Protein AF-A0A940N8J8-F1 (afdb_monomer_lite)

pLDDT: mean 85.35, std 12.39, range [35.59, 96.62]

Secondary structure (DSSP, 8-state):
--TTHHHHHHTSHHHHHHHHHHHHHHHHHHHHTT-----------HHHHHHHHHHHHHHHHHHHHHHHHHGGGSSHHHHHHHHHHHHHHHHHHHHHHHS-GGGHHHHHHHHHHHTTTGGG-HHHHHHHHHHHHHHHTS--TT--TTTS-HHHHHHHHHHHHHHHHTTSTT--

Sequence (172 aa):
MPANKLGRYITSRTFFERANAAVAEAVRALEAKGIKPAYIVRNSTREKVRAVSAEARAGRMLADRAKRLTALWNTPDNARQADDATEAVARALLLAKTVMPSEETKFLNEIREQLAQVRAQPALIEWAQLLIETDRTGSDMFRDRSIIDDSLFHRRLDAIRDGLAQGNMARR

Radius of gyration: 26.42 Å; chains: 1; bounding box: 51×42×69 Å

Foldseek 3Di:
DDPCPVVCCCPDPVVVVVVVVVVVVVCVVCVVVVHHDDDPPPPCDPVNVVVVVVVVVVVVVVVVLVVLLVVCVPDPVSVVLLVLLVVLLVVLLLCLQDPFPVCVVVSLVSLLVSCVSLLPDPNSLSSSVVVLVCSLVHDSVRHDCVGQPPVSSVVSSVSSNVSSVVSPPVPD

Structure (mmCIF, N/CA/C/O backbone):
data_AF-A0A940N8J8-F1
#
_entry.id   AF-A0A940N8J8-F1
#
loop_
_atom_site.group_PDB
_atom_site.id
_atom_site.type_symbol
_atom_site.label_atom_id
_atom_site.label_alt_id
_atom_site.label_comp_id
_atom_site.label_asym_id
_atom_site.label_entity_id
_atom_site.label_seq_id
_atom_site.pdbx_PDB_ins_code
_atom_site.Cartn_x
_atom_site.Cartn_y
_atom_site.Cartn_z
_atom_site.occupancy
_atom_site.B_iso_or_equiv
_atom_site.auth_seq_id
_atom_site.auth_comp_id
_atom_site.auth_asym_id
_atom_site.auth_atom_id
_atom_site.pdbx_PDB_model_num
ATOM 1 N N . MET A 1 1 ? 27.431 11.756 -16.970 1.00 52.22 1 MET A N 1
ATOM 2 C CA . MET A 1 1 ? 26.959 11.147 -18.242 1.00 52.22 1 MET A CA 1
ATOM 3 C C . MET A 1 1 ? 25.555 10.577 -18.038 1.00 52.22 1 MET A C 1
ATOM 5 O O . MET A 1 1 ? 25.327 10.044 -16.962 1.00 52.22 1 MET A O 1
ATOM 9 N N . PRO A 1 2 ? 24.610 10.662 -18.996 1.00 60.53 2 PRO A N 1
ATOM 10 C CA . PRO A 1 2 ? 23.283 10.073 -18.815 1.00 60.53 2 PRO A CA 1
ATOM 11 C C . PRO A 1 2 ? 23.353 8.544 -18.933 1.00 60.53 2 PRO A C 1
ATOM 13 O O . PRO A 1 2 ? 23.864 8.016 -19.921 1.00 60.53 2 PRO A O 1
ATOM 16 N N . ALA A 1 3 ? 22.813 7.846 -17.933 1.00 64.50 3 ALA A N 1
ATOM 17 C CA . ALA A 1 3 ? 22.949 6.399 -17.727 1.00 64.50 3 ALA A CA 1
ATOM 18 C C . ALA A 1 3 ? 22.327 5.500 -18.822 1.00 64.50 3 ALA A C 1
ATOM 20 O O . ALA A 1 3 ? 22.511 4.292 -18.792 1.00 64.50 3 ALA A O 1
ATOM 21 N N . ASN A 1 4 ? 21.620 6.059 -19.813 1.00 77.69 4 ASN A N 1
ATOM 22 C CA . ASN A 1 4 ? 20.855 5.292 -20.808 1.00 77.69 4 ASN A CA 1
ATOM 23 C C . ASN A 1 4 ? 21.328 5.487 -22.267 1.00 77.69 4 ASN A C 1
ATOM 25 O O . ASN A 1 4 ? 20.553 5.348 -23.213 1.00 77.69 4 ASN A O 1
ATOM 29 N N . LYS A 1 5 ? 22.598 5.857 -22.480 1.00 78.69 5 LYS A N 1
ATOM 30 C CA . LYS A 1 5 ? 23.157 6.001 -23.841 1.00 78.69 5 LYS A CA 1
ATOM 31 C C . LYS A 1 5 ? 23.240 4.663 -24.577 1.00 78.69 5 LYS A C 1
ATOM 33 O O . LYS A 1 5 ? 22.855 4.588 -25.739 1.00 78.69 5 LYS A O 1
ATOM 38 N N . LEU A 1 6 ? 23.696 3.617 -23.886 1.00 77.81 6 LEU A N 1
ATOM 39 C CA . LEU A 1 6 ? 23.837 2.282 -24.466 1.00 77.81 6 LEU A CA 1
ATOM 40 C C . LEU A 1 6 ? 22.476 1.690 -24.844 1.00 77.81 6 LEU A C 1
ATOM 42 O O . LEU A 1 6 ? 22.311 1.212 -25.960 1.00 77.81 6 LEU A O 1
ATOM 46 N N . GLY A 1 7 ? 21.483 1.802 -23.955 1.00 78.81 7 GLY A N 1
ATOM 47 C CA . GLY A 1 7 ? 20.128 1.320 -24.222 1.00 78.81 7 GLY A CA 1
ATOM 48 C C . GLY A 1 7 ? 19.501 1.988 -25.447 1.00 78.81 7 GLY A C 1
ATOM 49 O O . GLY A 1 7 ? 18.966 1.297 -26.308 1.00 78.81 7 GLY A O 1
ATOM 50 N N . ARG A 1 8 ? 19.639 3.316 -25.581 1.00 79.56 8 ARG A N 1
ATOM 51 C CA . ARG A 1 8 ? 19.165 4.049 -26.770 1.00 79.56 8 ARG A CA 1
ATOM 52 C C . ARG A 1 8 ? 19.899 3.667 -28.051 1.00 79.56 8 ARG A C 1
ATOM 54 O O . ARG A 1 8 ? 19.288 3.672 -29.111 1.00 79.56 8 ARG A O 1
ATOM 61 N N . TYR A 1 9 ? 21.196 3.375 -27.971 1.00 84.12 9 TYR A N 1
ATOM 62 C CA . TYR A 1 9 ? 21.957 2.937 -29.137 1.00 84.12 9 TYR A CA 1
ATOM 63 C C . TYR A 1 9 ? 21.531 1.535 -29.580 1.00 84.12 9 TYR A C 1
ATOM 65 O O . TYR A 1 9 ? 21.240 1.351 -30.755 1.00 84.12 9 TYR A O 1
ATOM 73 N N . ILE A 1 10 ? 21.398 0.578 -28.657 1.00 85.69 10 ILE A N 1
ATOM 74 C CA . ILE A 1 10 ? 20.992 -0.804 -28.973 1.00 85.69 10 ILE A CA 1
ATOM 75 C C . ILE A 1 10 ? 19.595 -0.858 -29.616 1.00 85.69 10 ILE A C 1
ATOM 77 O O . ILE A 1 10 ? 19.343 -1.708 -30.462 1.00 85.69 10 ILE A O 1
ATOM 81 N N . THR A 1 11 ? 18.689 0.059 -29.269 1.00 82.19 11 THR A N 1
ATOM 82 C CA . THR A 1 11 ? 17.350 0.139 -29.882 1.00 82.19 11 THR A CA 1
ATOM 83 C C . THR A 1 11 ? 17.275 1.062 -31.101 1.00 82.19 11 THR A C 1
ATOM 85 O O . THR A 1 11 ? 16.200 1.236 -31.676 1.00 82.19 11 THR A O 1
ATOM 88 N N . SER A 1 12 ? 18.390 1.674 -31.506 1.00 84.56 12 SER A N 1
ATOM 89 C CA . SER A 1 12 ? 18.422 2.607 -32.632 1.00 84.56 12 SER A CA 1
ATOM 90 C C . SER A 1 12 ? 18.444 1.890 -33.981 1.00 84.56 12 SER A C 1
ATOM 92 O O . SER A 1 12 ? 19.007 0.806 -34.133 1.00 84.56 12 SER A O 1
ATOM 94 N N . ARG A 1 13 ? 17.895 2.554 -35.003 1.00 87.31 13 ARG A N 1
ATOM 95 C CA . ARG A 1 13 ? 17.927 2.080 -36.394 1.00 87.31 13 ARG A CA 1
ATOM 96 C C . ARG A 1 13 ? 19.350 1.809 -36.892 1.00 87.31 13 ARG A C 1
ATOM 98 O O . ARG A 1 13 ? 19.580 0.811 -37.563 1.00 87.31 13 ARG A O 1
ATOM 105 N N . THR A 1 14 ? 20.304 2.657 -36.517 1.00 87.81 14 THR A N 1
ATOM 106 C CA . THR A 1 14 ? 21.705 2.534 -36.936 1.00 87.81 14 THR A CA 1
ATOM 107 C C . THR A 1 14 ? 22.377 1.292 -36.357 1.00 87.81 14 THR A C 1
ATOM 109 O O . THR A 1 14 ? 23.165 0.647 -37.046 1.00 87.81 14 THR A O 1
ATOM 112 N N . PHE A 1 15 ? 22.053 0.916 -35.116 1.00 90.69 15 PHE A N 1
ATOM 113 C CA . PHE A 1 15 ? 22.511 -0.350 -34.550 1.00 90.69 15 PHE A CA 1
ATOM 114 C C . PHE A 1 15 ? 21.921 -1.542 -35.303 1.00 90.69 15 PHE A C 1
ATOM 116 O O . PHE A 1 15 ? 22.674 -2.437 -35.675 1.00 90.69 15 PHE A O 1
ATOM 123 N N . PHE A 1 16 ? 20.614 -1.535 -35.590 1.00 83.56 16 PHE A N 1
ATOM 124 C CA . PHE A 1 16 ? 19.979 -2.611 -36.359 1.00 83.56 16 PHE A CA 1
ATOM 125 C C . PHE A 1 16 ? 20.580 -2.768 -37.759 1.00 83.56 16 PHE A C 1
ATOM 127 O O . PHE A 1 16 ? 20.862 -3.887 -38.175 1.00 83.56 16 PHE A O 1
ATOM 134 N N . GLU A 1 17 ? 20.830 -1.668 -38.471 1.00 89.50 17 GLU A N 1
ATOM 135 C CA . GLU A 1 17 ? 21.462 -1.693 -39.796 1.00 89.50 17 GLU A CA 1
ATOM 136 C C . GLU A 1 17 ? 22.877 -2.286 -39.738 1.00 89.50 17 GLU A C 1
ATOM 138 O O . GLU A 1 17 ? 23.208 -3.176 -40.522 1.00 89.50 17 GLU A O 1
ATOM 143 N N . ARG A 1 18 ? 23.693 -1.868 -38.760 1.00 89.75 18 ARG A N 1
ATOM 144 C CA . ARG A 1 18 ? 25.051 -2.401 -38.560 1.00 89.75 18 ARG A CA 1
ATOM 145 C C . ARG A 1 18 ? 25.051 -3.870 -38.146 1.00 89.75 18 ARG A C 1
ATOM 147 O O . ARG A 1 18 ? 25.846 -4.646 -38.666 1.00 89.75 18 ARG A O 1
ATOM 154 N N . ALA A 1 19 ? 24.162 -4.253 -37.234 1.00 87.69 19 ALA A N 1
ATOM 155 C CA . ALA A 1 19 ? 24.033 -5.630 -36.775 1.00 87.69 19 ALA A CA 1
ATOM 156 C C . ALA A 1 19 ? 23.603 -6.551 -37.924 1.00 87.69 19 ALA A C 1
ATOM 158 O O . ALA A 1 19 ? 24.219 -7.591 -38.135 1.00 87.69 19 ALA A O 1
ATOM 159 N N . ASN A 1 20 ? 22.610 -6.141 -38.717 1.00 85.75 20 ASN A N 1
ATOM 160 C CA . ASN A 1 20 ? 22.154 -6.911 -39.872 1.00 85.75 20 ASN A CA 1
ATOM 161 C C . ASN A 1 20 ? 23.242 -7.035 -40.945 1.00 85.75 20 ASN A C 1
ATOM 163 O O . ASN A 1 20 ? 23.411 -8.114 -41.507 1.00 85.75 20 ASN A O 1
ATOM 167 N N . ALA A 1 21 ? 24.006 -5.969 -41.201 1.00 90.25 21 ALA A N 1
ATOM 168 C CA . ALA A 1 21 ? 25.132 -6.017 -42.131 1.00 90.25 21 ALA A CA 1
ATOM 169 C C . ALA A 1 21 ? 26.213 -7.010 -41.670 1.00 90.25 21 ALA A C 1
ATOM 171 O O . ALA A 1 21 ? 26.636 -7.856 -42.457 1.00 90.25 21 ALA A O 1
ATOM 172 N N . ALA A 1 22 ? 26.591 -6.967 -40.389 1.00 89.94 22 ALA A N 1
ATOM 173 C CA . ALA A 1 22 ? 27.572 -7.885 -39.811 1.00 89.94 22 ALA A CA 1
ATOM 174 C C . ALA A 1 22 ? 27.091 -9.346 -39.838 1.00 89.94 22 ALA A C 1
ATOM 176 O O . ALA A 1 22 ? 27.851 -10.250 -40.181 1.00 89.94 22 ALA A O 1
ATOM 177 N N . VAL A 1 23 ? 25.811 -9.590 -39.534 1.00 86.12 23 VAL A N 1
ATOM 178 C CA . VAL A 1 23 ? 25.208 -10.929 -39.639 1.00 86.12 23 VAL A CA 1
ATOM 179 C C . VAL A 1 23 ? 25.211 -11.415 -41.090 1.00 86.12 23 VAL A C 1
ATOM 181 O O . VAL A 1 23 ? 25.568 -12.562 -41.341 1.00 86.12 23 VAL A O 1
ATOM 184 N N . ALA A 1 24 ? 24.871 -10.558 -42.057 1.00 87.75 24 ALA A N 1
ATOM 185 C CA . ALA A 1 24 ? 24.879 -10.914 -43.476 1.00 87.75 24 ALA A CA 1
ATOM 186 C C . ALA A 1 24 ? 26.289 -11.218 -44.009 1.00 87.75 24 ALA A C 1
ATOM 188 O O . ALA A 1 24 ? 26.450 -12.046 -44.905 1.00 87.75 24 ALA A O 1
ATOM 189 N N . GLU A 1 25 ? 27.315 -10.548 -43.493 1.00 90.88 25 GLU A N 1
ATOM 190 C CA . GLU A 1 25 ? 28.713 -10.850 -43.808 1.00 90.88 25 GLU A CA 1
ATOM 191 C C . GLU A 1 25 ? 29.144 -12.195 -43.209 1.00 90.88 25 GLU A C 1
ATOM 193 O O . GLU A 1 25 ? 29.688 -13.043 -43.917 1.00 90.88 25 GLU A O 1
ATOM 198 N N . ALA A 1 26 ? 28.819 -12.438 -41.938 1.00 86.94 26 ALA A N 1
ATOM 199 C CA . ALA A 1 26 ? 29.112 -13.701 -41.269 1.00 86.94 26 ALA A CA 1
ATOM 200 C C . ALA A 1 26 ? 28.419 -14.895 -41.947 1.00 86.94 26 ALA A C 1
ATOM 202 O O . ALA A 1 26 ? 29.041 -15.937 -42.145 1.00 86.94 26 ALA A O 1
ATOM 203 N N . VAL A 1 27 ? 27.155 -14.735 -42.356 1.00 87.69 27 VAL A N 1
ATOM 204 C CA . VAL A 1 27 ? 26.408 -15.748 -43.118 1.00 87.69 27 VAL A CA 1
ATOM 205 C C . 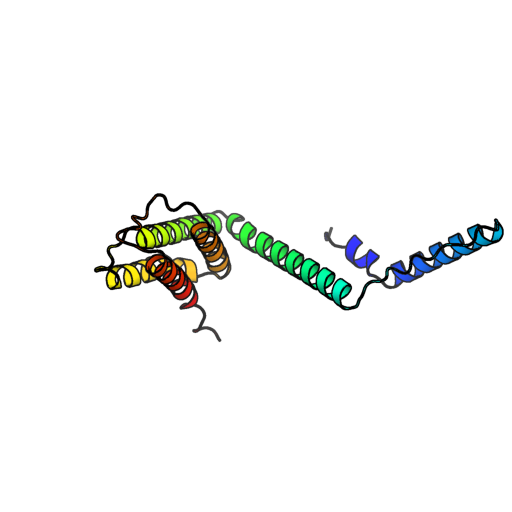VAL A 1 27 ? 27.114 -16.067 -44.435 1.00 87.69 27 VAL A C 1
ATOM 207 O O . VAL A 1 27 ? 27.391 -17.234 -44.699 1.00 87.69 27 VAL A O 1
ATOM 210 N N . ARG A 1 28 ? 27.503 -15.046 -45.209 1.00 88.12 28 ARG A N 1
ATOM 211 C CA . ARG A 1 28 ? 28.238 -15.239 -46.469 1.00 88.12 28 ARG A CA 1
ATOM 212 C C . ARG A 1 28 ? 29.569 -15.967 -46.264 1.00 88.12 28 ARG A C 1
ATOM 214 O O . ARG A 1 28 ? 29.920 -16.841 -47.052 1.00 88.12 28 ARG A O 1
ATOM 221 N N . ALA A 1 29 ? 30.297 -15.650 -45.193 1.00 89.50 29 ALA A N 1
ATOM 222 C CA . ALA A 1 29 ? 31.555 -16.320 -44.862 1.00 89.50 29 ALA A CA 1
ATOM 223 C C . ALA A 1 29 ? 31.366 -17.798 -44.469 1.00 89.50 29 ALA A C 1
ATOM 225 O O . ALA A 1 29 ? 32.232 -18.626 -44.756 1.00 89.50 29 ALA A O 1
ATOM 226 N N . LEU A 1 30 ? 30.251 -18.139 -43.816 1.00 87.62 30 LEU A N 1
ATOM 227 C CA . LEU A 1 30 ? 29.902 -19.522 -43.478 1.00 87.62 30 LEU A CA 1
ATOM 228 C C . LEU A 1 30 ? 29.489 -20.317 -44.721 1.00 87.62 30 LEU A C 1
ATOM 230 O O . LEU A 1 30 ? 29.970 -21.432 -44.920 1.00 87.62 30 LEU A O 1
ATOM 234 N N . GLU A 1 31 ? 28.683 -19.719 -45.597 1.00 89.12 31 GLU A N 1
ATOM 235 C CA . GLU A 1 31 ? 28.258 -20.331 -46.859 1.00 89.12 31 GLU A CA 1
ATOM 236 C C . GLU A 1 31 ? 29.439 -20.595 -47.799 1.00 89.12 31 GLU A C 1
ATOM 238 O O . GLU A 1 31 ? 29.530 -21.679 -48.373 1.00 89.12 31 GLU A O 1
ATOM 243 N N . ALA A 1 32 ? 30.399 -19.665 -47.890 1.00 90.62 32 ALA A N 1
ATOM 244 C CA . ALA A 1 32 ? 31.635 -19.850 -48.656 1.00 90.62 32 ALA A CA 1
ATOM 245 C C . ALA A 1 32 ? 32.486 -21.034 -48.154 1.00 90.62 32 ALA A C 1
ATOM 247 O O . ALA A 1 32 ? 33.256 -21.614 -48.916 1.00 90.62 32 ALA A O 1
ATOM 248 N N . LYS A 1 33 ? 32.330 -21.420 -46.881 1.00 91.44 33 LYS A N 1
ATOM 249 C CA . LYS A 1 33 ? 32.961 -22.603 -46.272 1.00 91.44 33 LYS A CA 1
ATOM 250 C C . LYS A 1 33 ? 32.093 -23.865 -46.370 1.00 91.44 33 LYS A C 1
ATOM 252 O O . LYS A 1 33 ? 32.432 -24.880 -45.770 1.00 91.44 33 LYS A O 1
ATOM 257 N N . GLY A 1 34 ? 30.968 -23.810 -47.087 1.00 89.69 34 GLY A N 1
ATOM 258 C CA . GLY A 1 34 ? 30.018 -24.917 -47.228 1.00 89.69 34 GLY A CA 1
ATOM 259 C C . GLY A 1 34 ? 29.152 -25.172 -45.988 1.00 89.69 34 GLY A C 1
ATOM 260 O O . GLY A 1 34 ? 28.453 -26.183 -45.931 1.00 89.69 34 GLY A O 1
ATOM 261 N N . ILE A 1 35 ? 29.171 -24.278 -44.994 1.00 88.06 35 ILE A N 1
ATOM 262 C CA . ILE A 1 35 ? 28.395 -24.413 -43.758 1.00 88.06 35 ILE A CA 1
ATOM 263 C C . ILE A 1 35 ? 27.054 -23.705 -43.955 1.00 88.06 35 ILE A C 1
ATOM 265 O O . ILE A 1 35 ? 26.992 -22.478 -44.019 1.00 88.06 35 ILE A O 1
ATOM 269 N N . LYS A 1 36 ? 25.962 -24.472 -44.023 1.00 81.44 36 LYS A N 1
ATOM 270 C CA . LYS A 1 36 ? 24.609 -23.906 -44.091 1.00 81.44 36 LYS A CA 1
ATOM 271 C C . LYS A 1 36 ? 24.201 -23.351 -42.718 1.00 81.44 36 LYS A C 1
ATOM 273 O O . LYS A 1 36 ? 24.162 -24.125 -41.759 1.00 81.44 36 LYS A O 1
ATOM 278 N N . PRO A 1 37 ? 23.876 -22.052 -42.591 1.00 74.75 37 PRO A N 1
ATOM 279 C CA . PRO A 1 37 ? 23.421 -21.494 -41.324 1.00 74.75 37 PRO A CA 1
ATOM 280 C C . PRO A 1 37 ? 22.053 -22.070 -40.935 1.00 74.75 37 PRO A C 1
ATOM 282 O O . PRO A 1 37 ? 21.113 -22.094 -41.729 1.00 74.75 37 PRO A O 1
ATOM 285 N N . ALA A 1 38 ? 21.936 -22.525 -39.688 1.00 76.94 38 ALA A N 1
ATOM 286 C CA . ALA A 1 38 ? 20.669 -22.952 -39.111 1.00 76.94 38 ALA A CA 1
ATOM 287 C C . ALA A 1 38 ? 19.966 -21.749 -38.472 1.00 76.94 38 ALA A C 1
ATOM 289 O O . ALA A 1 38 ? 20.438 -21.186 -37.482 1.00 76.94 38 ALA A O 1
ATOM 290 N N . TYR A 1 39 ? 18.819 -21.358 -39.023 1.00 70.81 39 TYR A N 1
ATOM 291 C CA . TYR A 1 39 ? 17.986 -20.314 -38.437 1.00 70.81 39 TYR A CA 1
ATOM 292 C C . TYR A 1 39 ? 17.090 -20.913 -37.355 1.00 70.81 39 TYR A C 1
ATOM 294 O O . TYR A 1 39 ? 16.208 -21.724 -37.634 1.00 70.81 39 TYR A O 1
ATOM 302 N N . ILE A 1 40 ? 17.282 -20.483 -36.107 1.00 71.38 40 ILE A N 1
ATOM 303 C CA . ILE A 1 40 ? 16.349 -20.808 -35.028 1.00 71.38 40 ILE A CA 1
ATOM 304 C C . ILE A 1 40 ? 15.149 -19.873 -35.162 1.00 71.38 40 ILE A C 1
ATOM 306 O O . ILE A 1 40 ? 15.151 -18.751 -34.653 1.00 71.38 40 ILE A O 1
ATOM 310 N N . VAL A 1 41 ? 14.098 -20.344 -35.827 1.00 60.38 41 VAL A N 1
ATOM 311 C CA . VAL A 1 41 ? 12.783 -19.715 -35.709 1.00 60.38 41 VAL A CA 1
ATOM 312 C C . VAL A 1 41 ? 12.271 -20.049 -34.315 1.00 60.38 41 VAL A C 1
ATOM 314 O O . VAL A 1 41 ? 11.805 -21.157 -34.048 1.00 60.38 41 VAL A O 1
ATOM 317 N N . ARG A 1 42 ? 12.398 -19.104 -33.378 1.00 58.47 42 ARG A N 1
ATOM 318 C CA . ARG A 1 42 ? 11.746 -19.251 -32.077 1.00 58.47 42 ARG A CA 1
ATOM 319 C C . ARG A 1 42 ? 10.247 -19.301 -32.336 1.00 58.47 42 ARG A C 1
ATOM 321 O O . ARG A 1 42 ? 9.658 -18.304 -32.741 1.00 58.47 42 ARG A O 1
ATOM 328 N N . ASN A 1 43 ? 9.643 -20.462 -32.095 1.00 53.84 43 ASN A N 1
ATOM 329 C CA . ASN A 1 43 ? 8.201 -20.667 -32.175 1.00 53.84 43 ASN A CA 1
ATOM 330 C C . ASN A 1 43 ? 7.534 -19.972 -30.970 1.00 53.84 43 ASN A C 1
ATOM 332 O O . ASN A 1 43 ? 7.084 -20.591 -30.004 1.00 53.84 43 ASN A O 1
ATOM 336 N N . SER A 1 44 ? 7.591 -18.641 -30.961 1.00 60.00 44 SER A N 1
ATOM 337 C CA . SER A 1 44 ? 6.949 -17.800 -29.967 1.00 60.00 44 SER A CA 1
ATOM 338 C C . SER A 1 44 ? 5.510 -17.587 -30.409 1.00 60.00 44 SER A C 1
ATOM 340 O O . SER A 1 44 ? 5.217 -16.703 -31.213 1.00 60.00 44 SER A O 1
ATOM 342 N N . THR A 1 45 ? 4.598 -18.408 -29.894 1.00 69.75 45 THR A N 1
ATOM 343 C CA . THR A 1 45 ? 3.164 -18.147 -30.015 1.00 69.75 45 THR A CA 1
ATOM 344 C C . THR A 1 45 ? 2.870 -16.725 -29.530 1.00 69.75 45 THR A C 1
ATOM 346 O O . THR A 1 45 ? 3.502 -16.236 -28.589 1.00 69.75 45 THR A O 1
ATOM 349 N N . ARG A 1 46 ? 1.892 -16.050 -30.148 1.00 66.81 46 ARG A N 1
ATOM 350 C CA . ARG A 1 46 ? 1.468 -14.681 -29.785 1.00 66.81 46 ARG A CA 1
ATOM 351 C C . ARG A 1 46 ? 1.218 -14.520 -28.279 1.00 66.81 46 ARG A C 1
ATOM 353 O O . ARG A 1 46 ? 1.473 -13.462 -27.716 1.00 66.81 46 ARG A O 1
ATOM 360 N N . GLU A 1 47 ? 0.756 -15.584 -27.636 1.00 68.44 47 GLU A N 1
ATOM 361 C CA . GLU A 1 47 ? 0.544 -15.683 -26.195 1.00 68.44 47 GLU A CA 1
ATOM 362 C C . GLU A 1 47 ? 1.847 -15.623 -25.384 1.00 68.44 47 GLU A C 1
ATOM 364 O O . GLU A 1 47 ? 1.947 -14.822 -24.461 1.00 68.44 47 GLU A O 1
ATOM 369 N N . LYS A 1 48 ? 2.894 -16.353 -25.793 1.00 65.44 48 LYS A N 1
ATOM 370 C CA . LYS A 1 48 ? 4.222 -16.291 -25.159 1.00 65.44 48 LYS A CA 1
ATOM 371 C C . LYS A 1 48 ? 4.846 -14.901 -25.286 1.00 65.44 48 LYS A C 1
ATOM 373 O O . LYS A 1 48 ? 5.415 -14.391 -24.328 1.00 65.44 48 LYS A O 1
ATOM 378 N N . VAL A 1 49 ? 4.692 -14.249 -26.441 1.00 71.00 49 VAL A N 1
ATOM 379 C CA . VAL A 1 49 ? 5.171 -12.866 -26.643 1.00 71.00 49 VAL A CA 1
ATOM 380 C C . VAL A 1 49 ? 4.430 -11.886 -25.729 1.00 71.00 49 VAL A C 1
ATOM 382 O O . VAL A 1 49 ? 5.043 -10.982 -25.159 1.00 71.00 49 VAL A O 1
ATOM 385 N N . ARG A 1 50 ? 3.115 -12.071 -25.555 1.00 66.94 50 ARG A N 1
ATOM 386 C CA . ARG A 1 50 ? 2.298 -11.265 -24.637 1.00 66.94 50 ARG A CA 1
ATOM 387 C C . ARG A 1 50 ? 2.681 -11.491 -23.177 1.00 66.94 50 ARG A C 1
ATOM 389 O O . ARG A 1 50 ? 2.816 -10.502 -22.466 1.00 66.94 50 ARG A O 1
ATOM 396 N N . ALA A 1 51 ? 2.908 -12.735 -22.760 1.00 70.50 51 ALA A N 1
ATOM 397 C CA . ALA A 1 51 ? 3.350 -13.071 -21.407 1.00 70.50 51 ALA A CA 1
ATOM 398 C C . ALA A 1 51 ? 4.700 -12.415 -21.076 1.00 70.50 51 ALA A C 1
ATOM 400 O O . ALA A 1 51 ? 4.785 -11.647 -20.123 1.00 70.50 51 ALA A O 1
ATOM 401 N N . VAL A 1 52 ? 5.708 -12.573 -21.944 1.00 72.25 52 VAL A N 1
ATOM 402 C CA . VAL A 1 52 ? 7.027 -11.927 -21.776 1.00 72.25 52 VAL A CA 1
ATOM 403 C C . VAL A 1 52 ? 6.902 -10.399 -21.745 1.00 72.25 52 VAL A C 1
ATOM 405 O O . VAL A 1 52 ? 7.580 -9.716 -20.978 1.00 72.25 52 VAL A O 1
ATOM 408 N N . SER A 1 53 ? 6.004 -9.832 -22.555 1.00 75.75 53 SER A N 1
ATOM 409 C CA . SER A 1 53 ? 5.747 -8.387 -22.558 1.00 75.75 53 SER A CA 1
ATOM 410 C C . SER A 1 53 ? 5.062 -7.908 -21.273 1.00 75.75 53 SER A C 1
ATOM 412 O O . SER A 1 53 ? 5.366 -6.812 -20.793 1.00 75.75 53 SER A O 1
ATOM 414 N N . ALA A 1 54 ? 4.152 -8.710 -20.716 1.00 77.44 54 ALA A N 1
ATOM 415 C CA . ALA A 1 54 ? 3.474 -8.437 -19.455 1.00 77.44 54 ALA A CA 1
ATOM 416 C C . ALA A 1 54 ? 4.450 -8.518 -18.274 1.00 77.44 54 ALA A C 1
ATOM 418 O O . ALA A 1 54 ? 4.498 -7.587 -17.475 1.00 77.44 54 ALA A O 1
ATOM 419 N N . GLU A 1 55 ? 5.294 -9.548 -18.222 1.00 76.81 55 GLU A N 1
ATOM 420 C CA . GLU A 1 55 ? 6.359 -9.693 -17.223 1.00 76.81 55 GLU A CA 1
ATOM 421 C C . GLU A 1 55 ? 7.359 -8.535 -17.295 1.00 76.81 55 GLU A C 1
ATOM 423 O O . GLU A 1 55 ? 7.650 -7.896 -16.286 1.00 76.81 55 GLU A O 1
ATOM 428 N N . ALA A 1 56 ? 7.821 -8.173 -18.496 1.00 81.38 56 ALA A N 1
ATOM 429 C CA . ALA A 1 56 ? 8.717 -7.033 -18.673 1.00 81.38 56 ALA A CA 1
ATOM 430 C C . ALA A 1 56 ? 8.063 -5.706 -18.243 1.00 81.38 56 ALA A C 1
ATOM 432 O O . ALA A 1 56 ? 8.740 -4.807 -17.737 1.00 81.38 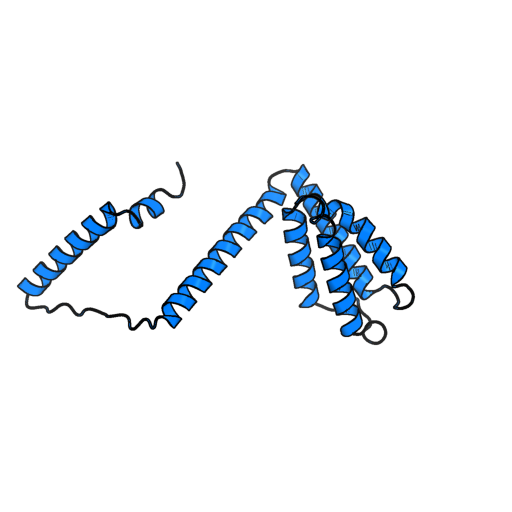56 ALA A O 1
ATOM 433 N N . ARG A 1 57 ? 6.747 -5.555 -18.442 1.00 83.56 57 ARG A N 1
ATOM 434 C CA . ARG A 1 57 ? 5.990 -4.390 -17.965 1.00 83.56 57 ARG A CA 1
ATOM 435 C C . ARG A 1 57 ? 5.870 -4.390 -16.442 1.00 83.56 57 ARG A C 1
ATOM 437 O O . ARG A 1 57 ? 6.114 -3.345 -15.845 1.00 83.56 57 ARG A O 1
ATOM 444 N N . ALA A 1 58 ? 5.549 -5.528 -15.833 1.00 81.19 58 ALA A N 1
ATOM 445 C CA . ALA A 1 58 ? 5.489 -5.681 -14.383 1.00 81.19 58 ALA A CA 1
ATOM 446 C C . ALA A 1 58 ? 6.848 -5.368 -13.738 1.00 81.19 58 ALA A C 1
ATOM 448 O O . ALA A 1 58 ? 6.913 -4.573 -12.804 1.00 81.19 58 ALA A O 1
ATOM 449 N N . GLY A 1 59 ? 7.944 -5.880 -14.309 1.00 82.31 59 GLY A N 1
ATOM 450 C CA . GLY A 1 59 ? 9.305 -5.584 -13.859 1.00 82.31 59 GLY A CA 1
ATOM 451 C C . GLY A 1 59 ? 9.648 -4.092 -13.916 1.00 82.31 59 GLY A C 1
ATOM 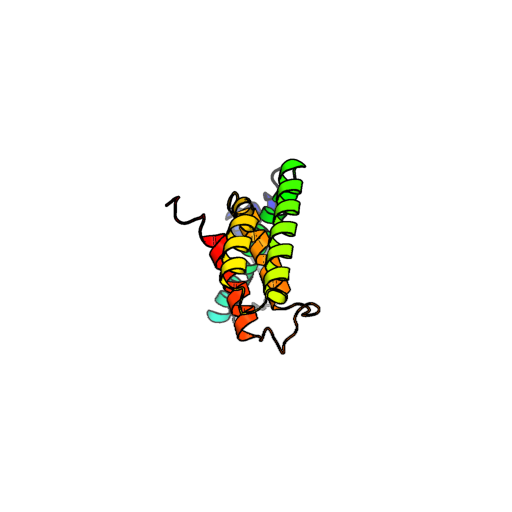452 O O . GLY A 1 59 ? 10.198 -3.552 -12.959 1.00 82.31 59 GLY A O 1
ATOM 453 N N . ARG A 1 60 ? 9.262 -3.386 -14.990 1.00 86.19 60 ARG A N 1
ATOM 454 C CA . ARG A 1 60 ? 9.431 -1.921 -15.067 1.00 86.19 60 ARG A CA 1
ATOM 455 C C . ARG A 1 60 ? 8.617 -1.188 -14.004 1.00 86.19 60 ARG A C 1
ATOM 457 O O . ARG A 1 60 ? 9.151 -0.304 -13.345 1.00 86.19 60 ARG A O 1
ATOM 464 N N . MET A 1 61 ? 7.360 -1.580 -13.798 1.00 83.75 61 MET A N 1
ATOM 465 C CA . MET A 1 61 ? 6.512 -0.979 -12.765 1.00 83.75 61 MET A CA 1
ATOM 466 C C . MET A 1 61 ? 7.091 -1.178 -11.359 1.00 83.75 61 MET A C 1
ATOM 468 O O . MET A 1 61 ? 7.060 -0.244 -10.559 1.00 83.75 61 MET A O 1
ATOM 472 N N . LEU A 1 62 ? 7.659 -2.354 -11.072 1.00 84.44 62 LEU A N 1
ATOM 473 C CA . LEU A 1 62 ? 8.350 -2.634 -9.811 1.00 84.44 62 LEU A CA 1
ATOM 474 C C . LEU A 1 62 ? 9.605 -1.776 -9.641 1.00 84.44 62 LEU A C 1
ATOM 476 O O . LEU A 1 62 ? 9.803 -1.208 -8.572 1.00 84.44 62 LEU A O 1
ATOM 480 N N . ALA A 1 63 ? 10.421 -1.629 -10.687 1.00 84.69 63 ALA A N 1
ATOM 481 C CA . ALA A 1 63 ? 11.607 -0.775 -10.644 1.00 84.69 63 ALA A CA 1
ATOM 482 C C . ALA A 1 63 ? 11.242 0.703 -10.416 1.00 84.69 63 ALA A C 1
ATOM 484 O O . ALA A 1 63 ? 11.858 1.377 -9.589 1.00 84.69 63 ALA A O 1
ATOM 485 N N . ASP A 1 64 ? 10.208 1.198 -11.100 1.00 87.06 64 ASP A N 1
ATOM 486 C CA . ASP A 1 64 ? 9.715 2.565 -10.922 1.00 87.06 64 ASP A CA 1
ATOM 487 C C . ASP A 1 64 ? 9.151 2.781 -9.510 1.00 87.06 64 ASP A C 1
ATOM 489 O O . ASP A 1 64 ? 9.400 3.823 -8.902 1.00 87.06 64 ASP A O 1
ATOM 493 N N . ARG A 1 65 ? 8.428 1.791 -8.967 1.00 86.44 65 ARG A N 1
ATOM 494 C CA . ARG A 1 65 ? 7.943 1.792 -7.578 1.00 86.44 65 ARG A CA 1
ATOM 495 C C . ARG A 1 65 ? 9.091 1.814 -6.580 1.00 86.44 65 ARG A C 1
ATOM 497 O O . ARG A 1 65 ? 9.106 2.677 -5.711 1.00 86.44 65 ARG A O 1
ATOM 504 N N . ALA A 1 66 ? 10.069 0.924 -6.729 1.00 85.69 66 ALA A N 1
ATOM 505 C CA . ALA A 1 66 ? 11.244 0.878 -5.865 1.00 85.69 66 ALA A CA 1
ATOM 506 C C . ALA A 1 66 ? 11.967 2.229 -5.861 1.00 85.69 66 ALA A C 1
ATOM 508 O O . ALA A 1 66 ? 12.240 2.774 -4.800 1.00 85.69 66 ALA A O 1
ATOM 509 N N . LYS A 1 67 ? 12.169 2.835 -7.037 1.00 87.12 67 LYS A N 1
ATOM 510 C CA . LYS A 1 67 ? 12.787 4.159 -7.155 1.00 87.12 67 LYS A CA 1
ATOM 511 C C . LYS A 1 67 ? 11.993 5.255 -6.436 1.00 87.12 67 LYS A C 1
ATOM 513 O O . LYS A 1 67 ? 12.602 6.103 -5.786 1.00 87.12 67 LYS A O 1
ATOM 518 N N . ARG A 1 68 ? 10.658 5.262 -6.559 1.00 85.81 68 ARG A N 1
ATOM 519 C CA . ARG A 1 68 ? 9.794 6.216 -5.838 1.00 85.81 68 ARG A CA 1
ATOM 520 C C . ARG A 1 68 ? 9.886 6.033 -4.328 1.00 85.81 68 ARG A C 1
ATOM 522 O O . ARG A 1 68 ? 9.993 7.024 -3.619 1.00 85.81 68 ARG A O 1
ATOM 529 N N . LEU A 1 69 ? 9.885 4.790 -3.854 1.00 88.44 69 LEU A N 1
ATOM 530 C CA . LEU A 1 69 ? 9.985 4.490 -2.429 1.00 88.44 69 LEU A CA 1
ATOM 531 C C . LEU A 1 69 ? 11.362 4.853 -1.881 1.00 88.44 69 LEU A C 1
ATOM 533 O O . LEU A 1 69 ? 11.431 5.554 -0.886 1.00 88.44 69 LEU A O 1
ATOM 537 N N . THR A 1 70 ? 12.458 4.502 -2.562 1.00 88.25 70 THR A N 1
ATOM 538 C CA . THR A 1 70 ? 13.811 4.920 -2.153 1.00 88.25 70 THR A CA 1
ATOM 539 C C . THR A 1 70 ? 13.922 6.441 -2.020 1.00 88.25 70 THR A C 1
ATOM 541 O O . THR A 1 70 ? 14.623 6.927 -1.138 1.00 88.25 70 THR A O 1
ATOM 544 N N . ALA A 1 71 ? 13.186 7.208 -2.833 1.00 86.56 71 ALA A N 1
ATOM 545 C CA . ALA A 1 71 ? 13.180 8.664 -2.738 1.00 86.56 71 ALA A CA 1
ATOM 546 C C . ALA A 1 71 ? 12.609 9.219 -1.419 1.00 86.56 71 ALA A C 1
ATOM 548 O O . ALA A 1 71 ? 12.937 10.355 -1.067 1.00 86.56 71 ALA A O 1
ATOM 549 N N . LEU A 1 72 ? 11.825 8.433 -0.672 1.00 87.50 72 LEU A N 1
ATOM 550 C CA . LEU A 1 72 ? 11.364 8.796 0.671 1.00 87.50 72 LEU A CA 1
ATOM 551 C C . LEU A 1 72 ? 12.524 8.928 1.663 1.00 87.50 72 LEU A C 1
ATOM 553 O O . LEU A 1 72 ? 12.444 9.732 2.575 1.00 87.50 72 LEU A O 1
ATOM 557 N N . TRP A 1 73 ? 13.634 8.220 1.467 1.00 90.00 73 TRP A N 1
ATOM 558 C CA . TRP A 1 73 ? 14.772 8.264 2.395 1.00 90.00 73 TRP A CA 1
ATOM 559 C C . TRP A 1 73 ? 15.930 9.140 1.906 1.00 90.00 73 TRP A C 1
ATOM 561 O O . TRP A 1 73 ? 17.002 9.152 2.503 1.00 90.00 73 TRP A O 1
ATOM 571 N N . ASN A 1 74 ? 15.734 9.901 0.825 1.00 90.06 74 ASN A N 1
ATOM 572 C CA . ASN A 1 74 ? 16.801 10.717 0.238 1.00 90.06 74 ASN A CA 1
ATOM 573 C C . ASN A 1 74 ? 17.072 12.028 0.994 1.00 90.06 74 ASN A C 1
ATOM 575 O O . ASN A 1 74 ? 18.107 12.653 0.761 1.00 90.06 74 ASN A O 1
ATOM 579 N N . THR A 1 75 ? 16.157 12.474 1.858 1.00 90.88 75 THR A N 1
ATOM 580 C CA . THR A 1 75 ? 16.331 13.672 2.691 1.00 90.88 75 THR A CA 1
ATOM 581 C C . THR A 1 75 ? 15.940 13.370 4.140 1.00 90.88 75 THR A C 1
ATOM 583 O O . THR A 1 75 ? 15.074 12.522 4.363 1.00 90.88 75 THR A O 1
ATOM 586 N N . PRO A 1 76 ? 16.520 14.068 5.136 1.00 93.38 76 PRO A N 1
ATOM 587 C CA . PRO A 1 76 ? 16.151 13.873 6.539 1.00 93.38 76 PRO A CA 1
ATOM 588 C C . PRO A 1 76 ? 14.670 14.147 6.837 1.00 93.38 76 PRO A C 1
ATOM 590 O O . PRO A 1 76 ? 14.092 13.487 7.695 1.00 93.38 76 PRO A O 1
ATOM 593 N N . ASP A 1 77 ? 14.056 15.113 6.147 1.00 91.19 77 ASP A N 1
ATOM 594 C CA . ASP A 1 77 ? 12.635 15.434 6.330 1.00 91.19 77 ASP A CA 1
ATOM 595 C C . ASP A 1 77 ? 11.728 14.338 5.763 1.00 91.19 77 ASP A C 1
ATOM 597 O O . ASP A 1 77 ? 10.793 13.911 6.439 1.00 91.19 77 ASP A O 1
ATOM 601 N N . ASN A 1 78 ? 12.020 13.835 4.559 1.00 89.19 78 ASN A N 1
ATOM 602 C CA . ASN A 1 78 ? 11.231 12.755 3.967 1.00 89.19 78 ASN A CA 1
ATOM 603 C C . ASN A 1 78 ? 11.408 11.446 4.753 1.00 89.19 78 ASN A C 1
ATOM 605 O O . ASN A 1 78 ? 10.445 10.700 4.907 1.00 89.19 78 ASN A O 1
ATOM 609 N N . ALA A 1 79 ? 12.610 11.188 5.284 1.00 90.81 79 ALA A N 1
ATOM 610 C CA . ALA A 1 79 ? 12.874 10.019 6.118 1.00 90.81 79 ALA A CA 1
ATOM 611 C C . ALA A 1 79 ? 12.029 10.057 7.399 1.00 90.81 79 ALA A C 1
ATOM 613 O O . ALA A 1 79 ? 11.350 9.082 7.697 1.00 90.81 79 ALA A O 1
ATOM 614 N N . ARG A 1 80 ? 11.970 11.212 8.081 1.00 93.56 80 ARG A N 1
ATOM 615 C CA . ARG A 1 80 ? 11.075 11.411 9.234 1.00 93.56 80 ARG A CA 1
ATOM 616 C C . ARG A 1 80 ? 9.611 11.167 8.871 1.00 93.56 80 ARG A C 1
ATOM 618 O O . ARG A 1 80 ? 8.932 10.421 9.558 1.00 93.56 80 ARG A O 1
ATOM 625 N N . GLN A 1 81 ? 9.144 11.704 7.745 1.00 92.62 81 GLN A N 1
ATOM 626 C CA . GLN A 1 81 ? 7.773 11.460 7.278 1.00 92.62 81 GLN A CA 1
ATOM 627 C C . GLN A 1 81 ? 7.500 9.982 6.963 1.00 92.62 81 GLN A C 1
ATOM 629 O O . GLN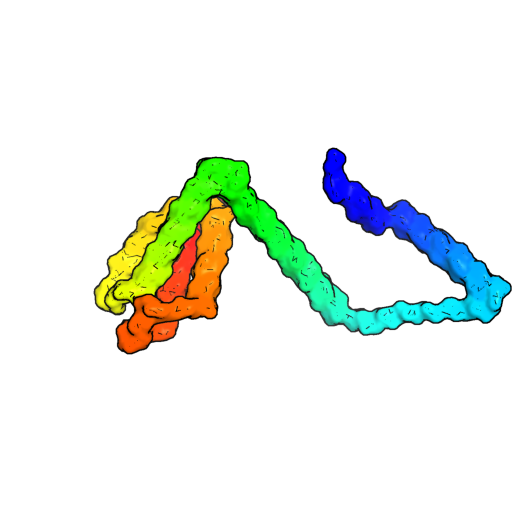 A 1 81 ? 6.383 9.507 7.162 1.00 92.62 81 GLN A O 1
ATOM 634 N N . ALA A 1 82 ? 8.493 9.253 6.448 1.00 92.69 82 ALA A N 1
ATOM 635 C CA . ALA A 1 82 ? 8.383 7.821 6.200 1.00 92.69 82 ALA A CA 1
ATOM 636 C C . ALA A 1 82 ? 8.332 7.021 7.509 1.00 92.69 82 ALA A C 1
ATOM 638 O O . ALA A 1 82 ? 7.544 6.078 7.605 1.00 92.69 82 ALA A O 1
ATOM 639 N N . ASP A 1 83 ? 9.112 7.411 8.516 1.00 94.06 83 ASP A N 1
ATOM 640 C CA . ASP A 1 83 ? 9.089 6.808 9.851 1.00 94.06 83 ASP A CA 1
ATOM 641 C C . ASP A 1 83 ? 7.744 7.071 10.546 1.00 94.06 83 ASP A C 1
ATOM 643 O O . ASP A 1 83 ? 7.079 6.119 10.958 1.00 94.06 83 ASP A O 1
ATOM 647 N N . ASP A 1 84 ? 7.269 8.321 10.549 1.00 94.31 84 ASP A N 1
ATOM 648 C CA . ASP A 1 84 ? 5.961 8.710 11.097 1.00 94.31 84 ASP A CA 1
ATOM 649 C C . ASP A 1 84 ? 4.816 7.948 10.406 1.00 94.31 84 ASP A C 1
ATOM 651 O O . ASP A 1 84 ? 3.879 7.461 11.047 1.00 94.31 84 ASP A O 1
ATOM 655 N N . ALA A 1 85 ? 4.892 7.794 9.078 1.00 94.81 85 ALA A N 1
ATOM 656 C CA . ALA A 1 85 ? 3.920 7.014 8.320 1.00 94.81 85 ALA A CA 1
ATOM 657 C C . ALA A 1 85 ? 3.986 5.518 8.656 1.00 94.81 85 ALA A C 1
ATOM 659 O O . ALA A 1 85 ? 2.946 4.864 8.748 1.00 94.81 85 ALA A O 1
ATOM 660 N N . THR A 1 86 ? 5.189 4.974 8.852 1.00 95.56 86 THR A N 1
ATOM 661 C CA . THR A 1 86 ? 5.386 3.579 9.268 1.00 95.56 86 THR A CA 1
ATOM 662 C C . THR A 1 86 ? 4.766 3.341 10.635 1.00 95.56 86 THR A C 1
ATOM 664 O O . THR A 1 86 ? 4.020 2.377 10.808 1.00 95.56 86 THR A O 1
ATOM 667 N N . GLU A 1 87 ? 5.012 4.241 11.586 1.00 96.62 87 GLU A N 1
ATOM 668 C CA . GLU A 1 87 ? 4.441 4.166 12.925 1.00 96.62 87 GLU A CA 1
ATOM 669 C C . GLU A 1 87 ? 2.910 4.257 12.889 1.00 96.62 87 GLU A C 1
ATOM 671 O O . GLU A 1 87 ? 2.231 3.423 13.490 1.00 96.62 87 GLU A O 1
ATOM 676 N N . ALA A 1 88 ? 2.352 5.213 12.143 1.00 96.50 88 ALA A N 1
ATOM 677 C CA . ALA A 1 88 ? 0.905 5.368 12.004 1.00 96.50 88 ALA A CA 1
ATOM 678 C C . ALA A 1 88 ? 0.238 4.104 11.435 1.00 96.50 88 ALA A C 1
ATOM 680 O O . ALA A 1 88 ? -0.798 3.661 11.932 1.00 96.50 88 ALA A O 1
ATOM 681 N N . VAL A 1 89 ? 0.844 3.485 10.418 1.00 95.81 89 VAL A N 1
ATOM 682 C CA . VAL A 1 89 ? 0.322 2.248 9.821 1.00 95.81 89 VAL A CA 1
ATOM 683 C C . VAL A 1 89 ? 0.472 1.069 10.780 1.00 95.81 89 VAL A C 1
ATOM 685 O O . VAL A 1 89 ? -0.471 0.296 10.932 1.00 95.81 89 VAL A O 1
ATOM 688 N N . ALA A 1 90 ? 1.605 0.941 11.471 1.00 95.00 90 ALA A N 1
ATOM 689 C CA . ALA A 1 90 ? 1.813 -0.113 12.460 1.00 95.00 90 ALA A CA 1
ATOM 690 C C . ALA A 1 90 ? 0.798 -0.023 13.613 1.00 95.00 90 ALA A C 1
ATOM 692 O O . ALA A 1 90 ? 0.233 -1.041 14.013 1.00 95.00 90 ALA A O 1
ATOM 693 N N . ARG A 1 91 ? 0.505 1.190 14.100 1.00 95.88 91 ARG A N 1
ATOM 694 C CA . ARG A 1 91 ? -0.538 1.436 15.107 1.00 95.88 91 ARG A CA 1
ATOM 695 C C . ARG A 1 91 ? -1.924 1.052 14.590 1.00 95.88 91 ARG A C 1
ATOM 697 O O . ARG A 1 91 ? -2.638 0.329 15.281 1.00 95.88 91 ARG A O 1
ATOM 704 N N . ALA A 1 92 ? -2.280 1.445 13.367 1.00 96.00 92 ALA A N 1
ATOM 705 C CA . ALA A 1 92 ? -3.555 1.068 12.757 1.00 96.00 92 ALA A CA 1
ATOM 706 C C . ALA A 1 92 ? -3.704 -0.460 12.604 1.00 96.00 92 ALA A C 1
ATOM 708 O O . ALA A 1 92 ? -4.754 -1.018 12.924 1.00 96.00 92 ALA A O 1
ATOM 709 N N . LEU A 1 93 ? -2.644 -1.151 12.171 1.00 95.12 93 LEU A N 1
ATOM 710 C CA . LEU A 1 93 ? -2.614 -2.613 12.055 1.00 95.12 93 LEU A CA 1
ATOM 711 C C . LEU A 1 93 ? -2.711 -3.301 13.421 1.00 95.12 93 LEU A C 1
ATOM 713 O O . LEU A 1 93 ? -3.418 -4.298 13.563 1.00 95.12 93 LEU A O 1
ATOM 717 N N . LEU A 1 94 ? -2.048 -2.758 14.444 1.00 95.06 94 LEU A N 1
ATOM 718 C CA . LEU A 1 94 ? -2.174 -3.265 15.806 1.00 95.06 94 LEU A CA 1
ATOM 719 C C . LEU A 1 94 ? -3.612 -3.118 16.310 1.00 95.06 94 LEU A C 1
ATOM 721 O O . LEU A 1 94 ? -4.170 -4.083 16.822 1.00 95.06 94 LEU A O 1
ATOM 725 N N . LEU A 1 95 ? -4.241 -1.957 16.110 1.00 95.75 95 LEU A N 1
ATOM 726 C CA . LEU A 1 95 ? -5.644 -1.742 16.470 1.00 95.75 95 LEU A CA 1
ATOM 727 C C . LEU A 1 95 ? -6.575 -2.712 15.736 1.00 95.75 95 LEU A C 1
ATOM 729 O O . LEU A 1 95 ? -7.511 -3.238 16.339 1.00 95.75 95 LEU A O 1
ATOM 733 N N . ALA A 1 96 ? -6.295 -3.018 14.465 1.00 95.19 96 ALA A N 1
ATOM 734 C CA . ALA A 1 96 ? -7.072 -4.003 13.719 1.00 95.19 96 ALA A CA 1
ATOM 735 C C . ALA A 1 96 ? -7.062 -5.392 14.387 1.00 95.19 96 ALA A C 1
ATOM 737 O O . ALA A 1 96 ? -8.062 -6.112 14.302 1.00 95.19 96 ALA A O 1
ATOM 738 N N . LYS A 1 97 ? -5.969 -5.730 15.084 1.00 94.75 97 LYS A N 1
ATOM 739 C CA . LYS A 1 97 ? -5.749 -7.005 15.784 1.00 94.75 97 LYS A CA 1
ATOM 740 C C . LYS A 1 97 ? -6.192 -7.016 17.244 1.00 94.75 97 LYS A C 1
ATOM 742 O O . LYS A 1 97 ? -6.341 -8.104 17.785 1.00 94.75 97 LYS A O 1
ATOM 747 N N . THR A 1 98 ? -6.373 -5.859 17.882 1.00 95.12 98 THR A N 1
ATOM 748 C CA . THR A 1 98 ? -6.562 -5.787 19.344 1.00 95.12 98 THR A CA 1
ATOM 749 C C . THR A 1 98 ? -7.844 -5.098 19.788 1.00 95.12 98 THR A C 1
ATOM 751 O O . THR A 1 98 ? -8.342 -5.403 20.869 1.00 95.12 98 THR A O 1
ATOM 754 N N . VAL A 1 99 ? -8.411 -4.192 18.984 1.00 95.94 99 VAL A N 1
ATOM 755 C CA . VAL A 1 99 ? -9.638 -3.479 19.365 1.00 95.94 99 VAL A CA 1
ATOM 756 C C . VAL A 1 99 ? -10.809 -4.451 19.424 1.00 95.94 99 VAL A C 1
ATOM 758 O O . VAL A 1 99 ? -11.042 -5.213 18.478 1.00 95.94 99 VAL A O 1
ATOM 761 N N . MET A 1 100 ? -11.588 -4.390 20.503 1.00 95.81 100 MET A N 1
ATOM 762 C CA . MET A 1 100 ? -12.758 -5.248 20.673 1.00 95.81 100 MET A CA 1
ATOM 763 C C . MET A 1 100 ? -13.788 -5.018 19.554 1.00 95.81 100 MET A C 1
ATOM 765 O O . MET A 1 100 ? -13.923 -3.892 19.069 1.00 95.81 100 MET A O 1
ATOM 769 N N . PRO A 1 101 ? -14.555 -6.039 19.128 1.00 94.88 101 PRO A N 1
ATOM 770 C CA . PRO A 1 101 ? -15.601 -5.857 18.118 1.00 94.88 101 PRO A CA 1
ATOM 771 C C . PRO A 1 101 ? -16.625 -4.770 18.486 1.00 94.88 101 PRO A C 1
ATOM 773 O O . PRO A 1 101 ? -17.081 -4.033 17.619 1.00 94.88 101 PRO A O 1
ATOM 776 N N . SER A 1 102 ? -16.926 -4.602 19.778 1.00 95.44 102 SER A N 1
ATOM 777 C CA . SER A 1 102 ? -17.824 -3.556 20.291 1.00 95.44 102 SER A CA 1
ATOM 778 C C . SER A 1 102 ? -17.281 -2.125 20.156 1.00 95.44 102 SER A C 1
ATOM 780 O O . SER A 1 102 ? -18.044 -1.171 20.277 1.00 95.44 102 SER A O 1
ATOM 782 N N . GLU A 1 103 ? -15.985 -1.953 19.892 1.00 95.06 103 GLU A N 1
ATOM 783 C CA . GLU A 1 103 ? -15.307 -0.658 19.769 1.00 95.06 103 GLU A CA 1
ATOM 784 C C . GLU A 1 103 ? -15.040 -0.266 18.298 1.00 95.06 103 GLU A C 1
ATOM 786 O O . GLU A 1 103 ? -14.189 0.580 18.014 1.00 95.06 103 GLU A O 1
ATOM 791 N N . GLU A 1 104 ? -15.761 -0.845 17.332 1.00 93.38 104 GLU A N 1
ATOM 792 C CA . GLU A 1 104 ? -15.519 -0.632 15.894 1.00 93.38 104 GLU A CA 1
ATOM 793 C C . GLU A 1 104 ? -15.566 0.848 15.470 1.00 93.38 104 GLU A C 1
ATOM 795 O O . GLU A 1 104 ? -14.696 1.318 14.738 1.00 93.38 104 GLU A O 1
ATOM 800 N N . THR A 1 105 ? -16.507 1.634 15.996 1.00 93.62 105 THR A N 1
ATOM 801 C CA . THR A 1 105 ? -16.590 3.078 15.707 1.00 93.62 105 THR A CA 1
ATOM 802 C C . THR A 1 105 ? -15.349 3.837 16.182 1.00 93.62 105 THR A C 1
ATOM 804 O O . THR A 1 105 ? -14.875 4.754 15.510 1.00 93.62 105 THR A O 1
ATOM 807 N N . LYS A 1 106 ? -14.799 3.450 17.338 1.00 93.88 106 LYS A N 1
ATOM 808 C CA . LYS A 1 106 ? -13.580 4.046 17.895 1.00 93.88 106 LYS A CA 1
ATOM 809 C C . LYS A 1 106 ? -12.376 3.692 17.027 1.00 93.88 106 LYS A C 1
ATOM 811 O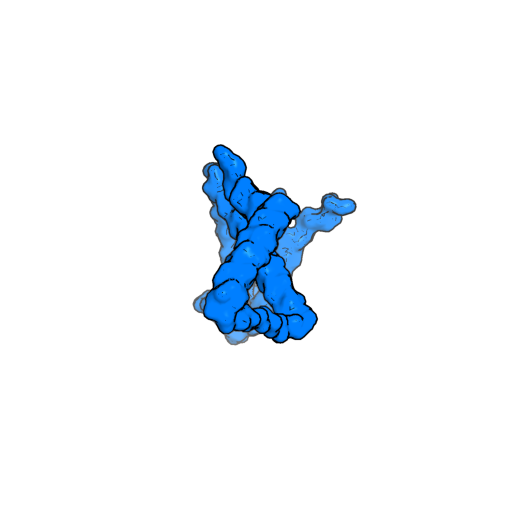 O . LYS A 1 106 ? -11.610 4.585 16.687 1.00 93.88 106 LYS A O 1
ATOM 816 N N . PHE A 1 107 ? -12.276 2.435 16.591 1.00 95.56 107 PHE A N 1
ATOM 817 C CA . PHE A 1 107 ? -11.272 2.003 15.617 1.00 95.56 107 PHE A CA 1
ATOM 818 C C . PHE A 1 107 ? -11.312 2.853 14.338 1.00 95.56 107 PHE A C 1
ATOM 820 O O . PHE A 1 107 ? -10.280 3.382 13.935 1.00 95.56 107 PHE A O 1
ATOM 827 N N . LEU A 1 108 ? -12.489 3.045 13.731 1.00 95.00 108 LEU A N 1
ATOM 828 C CA . LEU A 1 108 ? -12.623 3.817 12.489 1.00 95.00 108 LEU A CA 1
ATOM 829 C C . LEU A 1 108 ? -12.217 5.292 12.647 1.00 95.00 108 LEU A C 1
ATOM 831 O O . LEU A 1 108 ? -11.596 5.863 11.748 1.00 95.00 108 LEU A O 1
ATOM 835 N N . ASN A 1 109 ? -12.546 5.915 13.780 1.00 93.69 109 ASN A N 1
ATOM 836 C CA . ASN A 1 109 ? -12.129 7.289 14.066 1.00 93.69 109 ASN A CA 1
ATOM 837 C C . ASN A 1 109 ? -10.610 7.391 14.254 1.00 93.69 109 ASN A C 1
ATOM 839 O O . ASN A 1 109 ? -9.979 8.257 13.649 1.00 93.69 109 ASN A O 1
ATOM 843 N N . GLU A 1 110 ? -10.032 6.467 15.018 1.00 94.25 110 GLU A N 1
ATOM 844 C CA . GLU A 1 110 ? -8.605 6.437 15.330 1.00 94.25 110 GLU A CA 1
ATOM 845 C C . GLU A 1 110 ? -7.755 6.238 14.064 1.00 94.25 110 GLU A C 1
ATOM 847 O O . GLU A 1 110 ? -6.836 7.013 13.802 1.00 94.25 110 GLU A O 1
ATOM 852 N N . ILE A 1 111 ? -8.101 5.273 13.198 1.00 94.75 111 ILE A N 1
ATOM 853 C CA . ILE A 1 111 ? -7.366 5.082 11.934 1.00 94.75 111 ILE A CA 1
ATOM 854 C C . ILE A 1 111 ? -7.525 6.286 11.001 1.00 94.75 111 ILE A C 1
ATOM 856 O O . ILE A 1 111 ? -6.616 6.606 10.235 1.00 94.75 111 ILE A O 1
ATOM 860 N N . ARG A 1 112 ? -8.664 6.989 11.038 1.00 91.56 112 ARG A N 1
ATOM 861 C CA . ARG A 1 112 ? -8.857 8.183 10.210 1.00 91.56 112 ARG A CA 1
ATOM 862 C C . ARG A 1 112 ? -7.888 9.288 10.620 1.00 91.56 112 ARG A C 1
ATOM 864 O O . ARG A 1 112 ? -7.307 9.919 9.739 1.00 91.56 112 ARG A O 1
ATOM 871 N N . GLU A 1 113 ? -7.723 9.499 11.920 1.00 91.00 113 GLU A N 1
ATOM 872 C CA . GLU A 1 113 ? -6.822 10.506 12.481 1.00 91.00 113 GLU A CA 1
ATOM 873 C C . GLU A 1 113 ? -5.356 10.129 12.258 1.00 91.00 113 GLU A C 1
ATOM 875 O O . GLU A 1 113 ? -4.612 10.900 11.649 1.00 91.00 113 GLU A O 1
ATOM 880 N N . GLN A 1 114 ? -4.962 8.909 12.632 1.00 91.12 114 GLN A N 1
ATOM 881 C CA . GLN A 1 114 ? -3.582 8.430 12.491 1.00 91.12 114 GLN A CA 1
ATOM 882 C C . GLN A 1 114 ? -3.093 8.466 11.037 1.00 91.12 114 GLN A C 1
ATOM 884 O O . GLN A 1 114 ? -1.947 8.828 10.763 1.00 91.12 114 GLN A O 1
ATOM 889 N N . LEU A 1 115 ? -3.965 8.127 10.082 1.00 93.75 115 LEU A N 1
ATOM 890 C CA . LEU A 1 115 ? -3.603 8.057 8.666 1.00 93.75 115 LEU A CA 1
ATOM 891 C C . LEU A 1 115 ? -3.725 9.400 7.936 1.00 93.75 115 LEU A C 1
ATOM 893 O O . LEU A 1 115 ? -3.402 9.459 6.749 1.00 93.75 115 LEU A O 1
ATOM 897 N N . ALA A 1 116 ? -4.185 10.476 8.584 1.00 91.00 116 ALA A N 1
ATOM 898 C CA . ALA A 1 116 ? -4.377 11.772 7.929 1.00 91.00 116 ALA A CA 1
ATOM 899 C C . ALA A 1 116 ? -3.070 12.311 7.321 1.00 91.00 116 ALA A C 1
ATOM 901 O O . ALA A 1 116 ? -3.043 12.737 6.167 1.00 91.00 116 ALA A O 1
ATOM 902 N N . GLN A 1 117 ? -1.971 12.204 8.066 1.00 87.50 117 GLN A N 1
ATOM 903 C CA . GLN A 1 117 ? -0.629 12.613 7.640 1.00 87.50 117 GLN A CA 1
ATOM 904 C C . GLN A 1 117 ? -0.059 11.751 6.502 1.00 87.50 117 GLN A C 1
ATOM 906 O O . GLN A 1 117 ? 0.589 12.268 5.594 1.00 87.50 117 GLN A O 1
ATOM 911 N N . VAL A 1 118 ? -0.382 10.455 6.470 1.00 92.25 118 VAL A N 1
ATOM 912 C CA . VAL A 1 118 ? 0.065 9.530 5.411 1.00 92.25 118 VAL A CA 1
ATOM 913 C C . VAL A 1 118 ? -0.541 9.905 4.053 1.00 92.25 118 VAL A C 1
ATOM 915 O O . VAL A 1 118 ? 0.097 9.757 3.011 1.00 92.25 118 VAL A O 1
ATOM 918 N N . ARG A 1 119 ? -1.758 10.463 4.049 1.00 90.12 119 ARG A N 1
ATOM 919 C CA . ARG A 1 119 ? -2.469 10.891 2.829 1.00 90.12 119 ARG A CA 1
ATOM 920 C C . ARG A 1 119 ? -1.840 12.110 2.156 1.00 90.12 119 ARG A C 1
ATOM 922 O O . ARG A 1 119 ? -2.199 12.419 1.021 1.00 90.12 119 ARG A O 1
ATOM 929 N N . ALA A 1 120 ? -0.926 12.811 2.828 1.00 85.50 120 ALA A N 1
ATOM 930 C CA . ALA A 1 120 ? -0.336 14.041 2.312 1.00 85.50 120 ALA A CA 1
ATOM 931 C C . ALA A 1 120 ? 0.506 13.818 1.045 1.00 85.50 120 ALA A C 1
ATOM 933 O O . ALA A 1 120 ? 0.658 14.742 0.243 1.00 85.50 120 ALA A O 1
ATOM 934 N N . GLN A 1 121 ? 1.052 12.610 0.850 1.00 86.69 121 GLN A N 1
ATOM 935 C CA . GLN A 1 121 ? 1.953 12.312 -0.261 1.00 86.69 121 GLN A CA 1
ATOM 936 C C . GLN A 1 121 ? 1.670 10.940 -0.890 1.00 86.69 121 GLN A C 1
ATOM 938 O O . GLN A 1 121 ? 1.620 9.936 -0.178 1.00 86.69 121 GLN A O 1
ATOM 943 N N . PRO A 1 122 ? 1.587 10.840 -2.232 1.00 89.31 122 PRO A N 1
ATOM 944 C CA . PRO A 1 122 ? 1.335 9.567 -2.912 1.00 89.31 122 PRO A CA 1
ATOM 945 C C . PRO A 1 122 ? 2.353 8.463 -2.597 1.00 89.31 122 PRO A C 1
ATOM 947 O O . PRO A 1 122 ? 1.981 7.296 -2.514 1.00 89.31 122 PRO A O 1
ATOM 950 N N . ALA A 1 123 ? 3.626 8.817 -2.401 1.00 89.44 123 ALA A N 1
ATOM 951 C CA . ALA A 1 123 ? 4.672 7.848 -2.075 1.00 89.44 123 ALA A CA 1
ATOM 952 C C . ALA A 1 123 ? 4.491 7.237 -0.672 1.00 89.44 123 ALA A C 1
ATOM 954 O O . ALA A 1 123 ? 4.740 6.046 -0.499 1.00 89.44 123 ALA A O 1
ATOM 955 N N . LEU A 1 124 ? 3.988 8.009 0.302 1.00 92.62 124 LEU A N 1
ATOM 956 C CA . LEU A 1 124 ? 3.664 7.508 1.643 1.00 92.62 124 LEU A CA 1
ATOM 957 C C . LEU A 1 124 ? 2.446 6.577 1.618 1.00 92.62 124 LEU A C 1
ATOM 959 O O . LEU A 1 124 ? 2.439 5.559 2.302 1.00 92.62 124 LEU A O 1
ATOM 963 N N . ILE A 1 125 ? 1.453 6.865 0.770 1.00 93.44 125 ILE A N 1
ATOM 964 C CA . ILE A 1 125 ? 0.327 5.949 0.523 1.00 93.44 125 ILE A CA 1
ATOM 965 C C . ILE A 1 125 ? 0.834 4.634 -0.091 1.00 93.44 125 ILE A C 1
ATOM 967 O O . ILE A 1 125 ? 0.456 3.552 0.357 1.00 93.44 125 ILE A O 1
ATOM 971 N N . GLU A 1 126 ? 1.707 4.710 -1.102 1.00 92.25 126 GLU A N 1
ATOM 972 C CA . GLU A 1 126 ? 2.284 3.533 -1.768 1.00 92.25 126 GLU A CA 1
ATOM 973 C C . GLU A 1 126 ? 3.135 2.680 -0.807 1.00 92.25 126 GLU A C 1
ATOM 975 O O . GLU A 1 126 ? 3.134 1.449 -0.927 1.00 92.25 126 GLU A O 1
ATOM 980 N N . TRP A 1 127 ? 3.823 3.319 0.149 1.00 93.56 127 TRP A N 1
ATOM 981 C CA . TRP A 1 127 ? 4.549 2.675 1.248 1.00 93.56 127 TRP A CA 1
ATOM 982 C C . TRP A 1 127 ? 3.604 1.999 2.248 1.00 93.56 127 TRP A C 1
ATOM 984 O O . TRP A 1 127 ? 3.730 0.803 2.506 1.00 93.56 127 TRP A O 1
ATOM 994 N N . ALA A 1 128 ? 2.595 2.720 2.738 1.00 94.81 128 ALA A N 1
ATOM 995 C CA . ALA A 1 128 ? 1.598 2.194 3.665 1.00 94.81 128 ALA A CA 1
ATOM 996 C C . ALA A 1 128 ? 0.875 0.958 3.106 1.00 94.81 128 ALA A C 1
ATOM 998 O O . ALA A 1 128 ? 0.670 -0.027 3.813 1.00 94.81 128 ALA A O 1
ATOM 999 N N . GLN A 1 129 ? 0.552 0.962 1.810 1.00 93.81 129 GLN A N 1
ATOM 1000 C CA . GLN A 1 129 ? -0.045 -0.193 1.137 1.00 93.81 129 GLN A CA 1
ATOM 1001 C C . GLN A 1 129 ? 0.853 -1.440 1.164 1.00 93.81 129 GLN A C 1
ATOM 1003 O O . GLN A 1 129 ? 0.327 -2.546 1.281 1.00 93.81 129 GLN A O 1
ATOM 1008 N N . LEU A 1 130 ? 2.183 -1.288 1.077 1.00 91.38 130 LEU A N 1
ATOM 1009 C CA . LEU A 1 130 ? 3.115 -2.419 1.199 1.00 91.38 130 LEU A CA 1
ATOM 1010 C C . LEU A 1 130 ? 3.113 -3.002 2.605 1.00 91.38 130 LEU A C 1
ATOM 1012 O O . LEU A 1 130 ? 3.088 -4.221 2.752 1.00 91.38 130 LEU A O 1
ATOM 1016 N N . LEU A 1 131 ? 3.115 -2.145 3.625 1.00 92.81 131 LEU A N 1
ATOM 1017 C CA . LEU A 1 131 ? 3.065 -2.586 5.017 1.00 92.81 131 LEU A CA 1
ATOM 1018 C C . LEU A 1 131 ? 1.779 -3.375 5.300 1.00 92.81 131 LEU A C 1
ATOM 1020 O O . LEU A 1 131 ? 1.840 -4.464 5.861 1.00 92.81 131 LEU A O 1
ATOM 1024 N N . ILE A 1 132 ? 0.630 -2.884 4.825 1.00 93.62 132 ILE A N 1
ATOM 1025 C CA . ILE A 1 132 ? -0.662 -3.569 4.988 1.00 93.62 132 ILE A CA 1
ATOM 1026 C C . ILE A 1 132 ? -0.682 -4.921 4.258 1.00 93.62 132 ILE A C 1
ATOM 1028 O O . ILE A 1 132 ? -1.200 -5.899 4.787 1.00 93.62 132 ILE A O 1
ATOM 1032 N N . GLU A 1 133 ? -0.139 -4.999 3.038 1.00 91.62 133 GLU A N 1
ATOM 1033 C CA . GLU A 1 133 ? -0.041 -6.269 2.297 1.00 91.62 133 GLU A CA 1
ATOM 1034 C C . GLU A 1 133 ? 0.885 -7.276 2.999 1.00 91.62 133 GLU A C 1
ATOM 1036 O O . GLU A 1 133 ? 0.588 -8.470 3.061 1.00 91.62 133 GLU A O 1
ATOM 1041 N N . THR A 1 134 ? 1.979 -6.780 3.579 1.00 88.00 134 THR A N 1
ATOM 1042 C CA . THR A 1 134 ? 2.912 -7.600 4.360 1.00 88.00 134 THR A CA 1
ATOM 1043 C C . THR A 1 134 ? 2.216 -8.180 5.587 1.00 88.00 134 THR A C 1
ATOM 1045 O O . THR A 1 134 ? 2.382 -9.356 5.890 1.00 88.00 134 THR A O 1
ATOM 1048 N N . ASP A 1 135 ? 1.381 -7.390 6.262 1.00 87.81 135 ASP A N 1
ATOM 1049 C CA . ASP A 1 135 ? 0.649 -7.839 7.446 1.00 87.81 135 ASP A CA 1
ATOM 1050 C C . ASP A 1 135 ? -0.492 -8.814 7.111 1.00 87.81 135 ASP A C 1
ATOM 1052 O O . ASP A 1 135 ? -0.734 -9.763 7.851 1.00 87.81 135 ASP A O 1
ATOM 1056 N N . ARG A 1 136 ? -1.137 -8.648 5.947 1.00 86.69 136 ARG A N 1
ATOM 1057 C CA . ARG A 1 136 ? -2.180 -9.563 5.446 1.00 86.69 136 ARG A CA 1
ATOM 1058 C C . ARG A 1 136 ? -1.673 -10.992 5.239 1.00 86.69 136 ARG A C 1
ATOM 1060 O O . ARG A 1 136 ? -2.434 -11.942 5.390 1.00 86.69 136 ARG A O 1
ATOM 1067 N N . THR A 1 137 ? -0.405 -11.137 4.862 1.00 82.62 137 THR A N 1
ATOM 1068 C CA . THR A 1 137 ? 0.255 -12.432 4.614 1.00 82.62 137 THR A CA 1
ATOM 1069 C C . THR A 1 137 ? 1.188 -12.853 5.753 1.00 82.62 137 THR A C 1
ATOM 1071 O O . THR A 1 137 ? 1.791 -13.925 5.699 1.00 82.62 137 THR A O 1
ATOM 1074 N N . GLY A 1 138 ? 1.317 -12.000 6.770 1.00 77.94 138 GLY A N 1
ATOM 1075 C CA . GLY A 1 138 ? 2.311 -12.097 7.824 1.00 77.94 138 GLY A CA 1
ATOM 1076 C C . GLY A 1 138 ? 1.840 -12.836 9.074 1.00 77.94 138 GLY A C 1
ATOM 1077 O O . GLY A 1 138 ? 0.802 -13.494 9.116 1.00 77.94 138 GLY A O 1
ATOM 1078 N N . SER A 1 139 ? 2.665 -12.726 10.114 1.00 72.19 139 SER A N 1
ATOM 1079 C CA . SER A 1 139 ? 2.427 -13.355 11.412 1.00 72.19 139 SER A CA 1
ATOM 1080 C C . SER A 1 139 ? 1.270 -12.697 12.166 1.00 72.19 139 SER A C 1
ATOM 1082 O O . SER A 1 139 ? 1.152 -11.473 12.241 1.00 72.19 139 SER A O 1
ATOM 1084 N N . ASP A 1 140 ? 0.461 -13.532 12.807 1.00 77.56 140 ASP A N 1
ATOM 1085 C CA . ASP A 1 140 ? -0.773 -13.141 13.484 1.00 77.56 140 ASP A CA 1
ATOM 1086 C C . ASP A 1 140 ? -0.635 -13.093 15.017 1.00 77.56 140 ASP A C 1
ATOM 1088 O O . ASP A 1 140 ? -1.589 -13.285 15.763 1.00 77.56 140 ASP A O 1
ATOM 1092 N N . MET A 1 141 ? 0.587 -12.866 15.503 1.00 79.81 141 MET A N 1
ATOM 1093 C CA . MET A 1 141 ? 0.965 -13.021 16.914 1.00 79.81 141 MET A CA 1
ATOM 1094 C C . MET A 1 141 ? 0.165 -12.186 17.928 1.00 79.81 141 MET A C 1
ATOM 1096 O O . MET A 1 141 ? 0.175 -12.522 19.107 1.00 79.81 141 MET A O 1
ATOM 1100 N N . PHE A 1 142 ? -0.493 -11.103 17.506 1.00 85.19 142 PHE A N 1
ATOM 1101 C CA . PHE A 1 142 ? -1.204 -10.180 18.405 1.00 85.19 142 PHE A CA 1
ATOM 1102 C C . PHE A 1 142 ? -2.727 -10.346 18.397 1.00 85.19 142 PHE A C 1
ATOM 1104 O O . PHE A 1 142 ? -3.406 -9.668 19.165 1.00 85.19 142 PHE A O 1
ATOM 1111 N N . ARG A 1 143 ? -3.274 -11.196 17.522 1.00 91.50 143 ARG A N 1
ATOM 1112 C CA . ARG A 1 143 ? -4.719 -11.340 17.335 1.00 91.50 143 ARG A CA 1
ATOM 1113 C C . ARG A 1 143 ? -5.225 -12.580 18.057 1.00 91.50 143 ARG A C 1
ATOM 1115 O O . ARG A 1 143 ? -4.814 -13.698 17.751 1.00 91.50 143 ARG A O 1
ATOM 1122 N N . ASP A 1 144 ? -6.185 -12.394 18.956 1.00 93.12 144 ASP A N 1
ATOM 1123 C CA . ASP A 1 144 ? -6.988 -13.509 19.450 1.00 93.12 144 ASP A CA 1
ATOM 1124 C C . ASP A 1 144 ? -8.063 -13.852 18.411 1.00 93.12 144 ASP A C 1
ATOM 1126 O O . ASP A 1 144 ? -9.052 -13.133 18.257 1.00 93.12 144 ASP A O 1
ATOM 1130 N N . ARG A 1 145 ? -7.874 -14.963 17.692 1.00 92.12 145 ARG A N 1
ATOM 1131 C CA . ARG A 1 145 ? -8.798 -15.415 16.638 1.00 92.12 145 ARG A CA 1
ATOM 1132 C C . ARG A 1 145 ? -10.175 -15.826 17.153 1.00 92.12 145 ARG A C 1
ATOM 1134 O O . ARG A 1 145 ? -11.100 -15.909 16.351 1.00 92.12 145 ARG A O 1
ATOM 1141 N N . SER A 1 146 ? -10.317 -16.096 18.452 1.00 92.88 146 SER A N 1
ATOM 1142 C CA . SER A 1 146 ? -11.623 -16.385 19.051 1.00 92.88 146 SER A CA 1
ATOM 1143 C C . SER A 1 146 ? -12.480 -15.125 19.212 1.00 92.88 146 SER A C 1
ATOM 1145 O O . SER A 1 146 ? -13.705 -15.219 19.222 1.00 92.88 146 SER A O 1
ATOM 1147 N N . ILE A 1 147 ? -11.842 -13.949 19.283 1.00 93.81 147 ILE A N 1
ATOM 1148 C CA . ILE A 1 147 ? -12.501 -12.643 19.425 1.00 93.81 147 ILE A CA 1
ATOM 1149 C C . ILE A 1 147 ? -12.534 -11.891 18.086 1.00 93.81 147 ILE A C 1
ATOM 1151 O O . ILE A 1 147 ? -13.538 -11.265 17.747 1.00 93.81 147 ILE A O 1
ATOM 1155 N N . ILE A 1 148 ? -11.443 -11.944 17.316 1.00 94.38 148 ILE A N 1
ATOM 1156 C CA . ILE A 1 148 ? -11.289 -11.261 16.026 1.00 94.38 148 ILE A CA 1
ATOM 1157 C C . ILE A 1 148 ? -10.997 -12.309 14.955 1.00 94.38 148 ILE A C 1
ATOM 1159 O O . ILE A 1 148 ? -9.846 -12.655 14.672 1.00 94.38 148 ILE A O 1
ATOM 1163 N N . ASP A 1 149 ? -12.066 -12.801 14.337 1.00 94.12 149 ASP A N 1
ATOM 1164 C CA . ASP A 1 149 ? -11.971 -13.772 13.253 1.00 94.12 149 ASP A CA 1
ATOM 1165 C C . ASP A 1 149 ? -11.335 -13.180 11.977 1.00 94.12 149 ASP A C 1
ATOM 1167 O O . ASP A 1 149 ? -11.072 -11.976 11.854 1.00 94.12 149 ASP A O 1
ATOM 1171 N N . ASP A 1 150 ? -11.055 -14.049 11.003 1.00 92.75 150 ASP A N 1
ATOM 1172 C CA . ASP A 1 150 ? -10.456 -13.659 9.724 1.00 92.75 150 ASP A CA 1
ATOM 1173 C C . ASP A 1 150 ? -11.326 -12.681 8.942 1.00 92.75 150 ASP A C 1
ATOM 1175 O O . ASP A 1 150 ? -10.793 -11.756 8.331 1.00 92.75 150 ASP A O 1
ATOM 1179 N N . SER A 1 151 ? -12.648 -12.825 8.989 1.00 94.25 151 SER A N 1
ATOM 1180 C CA . SER A 1 151 ? -13.558 -11.938 8.268 1.00 94.25 151 SER A CA 1
ATOM 1181 C C . SER A 1 151 ? -13.519 -10.515 8.828 1.00 94.25 151 SER A C 1
ATOM 1183 O O . SER A 1 151 ? -13.477 -9.553 8.059 1.00 94.25 151 SER A O 1
ATOM 1185 N N . LEU A 1 152 ? -13.491 -10.370 10.157 1.00 95.19 152 LEU A N 1
ATOM 1186 C CA . LEU A 1 152 ? -13.415 -9.085 10.837 1.00 95.19 152 LEU A CA 1
ATOM 1187 C C . LEU A 1 152 ? -12.047 -8.444 10.615 1.00 95.19 152 LEU A C 1
ATOM 1189 O O . LEU A 1 152 ? -11.974 -7.266 10.267 1.00 95.19 152 LEU A O 1
ATOM 1193 N N . PHE A 1 153 ? -10.968 -9.217 10.752 1.00 94.50 153 PHE A N 1
ATOM 1194 C CA . PHE A 1 153 ? -9.619 -8.713 10.519 1.00 94.50 153 PHE A CA 1
ATOM 1195 C C . PHE A 1 153 ? -9.437 -8.205 9.084 1.00 94.50 153 PHE A C 1
ATOM 1197 O O . PHE A 1 153 ? -9.000 -7.073 8.890 1.00 94.50 153 PHE A O 1
ATOM 1204 N N . HIS A 1 154 ? -9.849 -8.981 8.076 1.00 93.81 154 HIS A N 1
ATOM 1205 C CA . HIS A 1 154 ? -9.752 -8.557 6.677 1.00 93.81 154 HIS A CA 1
ATOM 1206 C C . HIS A 1 154 ? -10.588 -7.303 6.396 1.00 93.81 154 HIS A C 1
ATOM 1208 O O . HIS A 1 154 ? -10.093 -6.388 5.742 1.00 93.81 154 HIS A O 1
ATOM 1214 N N . ARG A 1 155 ? -11.799 -7.199 6.964 1.00 95.56 155 ARG A N 1
ATOM 1215 C CA . ARG A 1 155 ? -12.617 -5.976 6.879 1.00 95.56 155 ARG A CA 1
ATOM 1216 C C . ARG A 1 155 ? -11.900 -4.758 7.452 1.00 95.56 155 ARG A C 1
ATOM 1218 O O . ARG A 1 155 ? -11.951 -3.682 6.867 1.00 95.56 155 ARG A O 1
ATOM 1225 N N . ARG A 1 156 ? -11.222 -4.920 8.589 1.00 96.25 156 ARG A N 1
ATOM 1226 C CA . ARG A 1 156 ? -10.450 -3.846 9.226 1.00 96.25 156 ARG A CA 1
ATOM 1227 C C . ARG A 1 156 ? -9.228 -3.454 8.394 1.00 96.25 156 ARG A C 1
ATOM 1229 O O . ARG A 1 156 ? -8.945 -2.264 8.284 1.00 96.25 156 ARG A O 1
ATOM 1236 N N . LEU A 1 157 ? -8.546 -4.409 7.756 1.00 95.44 157 LEU A N 1
ATOM 1237 C CA . LEU A 1 157 ? -7.474 -4.108 6.799 1.00 95.44 157 LEU A CA 1
ATOM 1238 C C . LEU A 1 157 ? -7.992 -3.315 5.592 1.00 95.44 157 LEU A C 1
ATOM 1240 O O . LEU A 1 157 ? -7.347 -2.356 5.163 1.00 95.44 157 LEU A O 1
ATOM 1244 N N . ASP A 1 158 ? -9.159 -3.683 5.066 1.00 94.88 158 ASP A N 1
ATOM 1245 C CA . ASP A 1 158 ? -9.790 -2.957 3.966 1.00 94.88 158 ASP A CA 1
ATOM 1246 C C . ASP A 1 158 ? -10.223 -1.545 4.413 1.00 94.88 158 ASP A C 1
ATOM 1248 O O . ASP A 1 158 ? -9.950 -0.578 3.708 1.00 94.88 158 ASP A O 1
ATOM 1252 N N . ALA A 1 159 ? -10.734 -1.376 5.640 1.00 95.50 159 ALA A N 1
ATOM 1253 C CA . ALA A 1 159 ? -11.044 -0.058 6.206 1.00 95.50 159 ALA A CA 1
ATOM 1254 C C . ALA A 1 159 ? -9.805 0.849 6.346 1.00 95.50 159 ALA A C 1
ATOM 1256 O O . ALA A 1 159 ? -9.875 2.049 6.073 1.00 95.50 159 ALA A O 1
ATOM 1257 N N . ILE A 1 160 ? -8.649 0.293 6.727 1.00 95.88 160 ILE A N 1
ATOM 1258 C CA . ILE A 1 160 ? -7.370 1.025 6.756 1.00 95.88 160 ILE A CA 1
ATOM 1259 C C . ILE A 1 160 ? -6.982 1.472 5.338 1.00 95.88 160 ILE A C 1
ATOM 1261 O O . ILE A 1 160 ? -6.583 2.623 5.136 1.00 95.88 160 ILE A O 1
ATOM 1265 N N . ARG A 1 161 ? -7.128 0.592 4.338 1.00 94.69 161 ARG A N 1
ATOM 1266 C CA . ARG A 1 161 ? -6.855 0.917 2.926 1.00 94.69 161 ARG A CA 1
ATOM 1267 C C . ARG A 1 161 ? -7.781 2.009 2.400 1.00 94.69 161 ARG A C 1
ATOM 1269 O O . ARG A 1 161 ? -7.299 2.953 1.773 1.00 94.69 161 ARG A O 1
ATOM 1276 N N . ASP A 1 162 ? -9.071 1.919 2.693 1.00 92.69 162 ASP A N 1
ATOM 1277 C CA . ASP A 1 162 ? -10.058 2.928 2.310 1.00 92.69 162 ASP A CA 1
ATOM 1278 C C . ASP A 1 162 ? -9.762 4.267 2.989 1.00 92.69 162 ASP A C 1
ATOM 1280 O O . ASP A 1 162 ? -9.800 5.317 2.342 1.00 92.69 162 ASP A O 1
ATOM 1284 N N . GLY A 1 163 ? -9.358 4.236 4.262 1.00 91.25 163 GLY A N 1
ATOM 1285 C CA . GLY A 1 163 ? -8.877 5.406 4.989 1.00 91.25 163 GLY A CA 1
ATOM 1286 C C . GLY A 1 163 ? -7.739 6.118 4.254 1.00 91.25 163 GLY A C 1
ATOM 1287 O O . GLY A 1 163 ? -7.773 7.337 4.103 1.00 91.25 163 GLY A O 1
ATOM 1288 N N . LEU A 1 164 ? -6.766 5.384 3.710 1.00 92.06 164 LEU A N 1
ATOM 1289 C CA . LEU A 1 164 ? -5.681 5.966 2.905 1.00 92.06 164 LEU A CA 1
ATOM 1290 C C . LEU A 1 164 ? -6.167 6.570 1.574 1.00 92.06 164 LEU A C 1
ATOM 1292 O O . LEU A 1 164 ? -5.570 7.530 1.082 1.00 92.06 164 LEU A O 1
ATOM 1296 N N . ALA A 1 165 ? -7.244 6.045 0.984 1.00 86.00 165 ALA A N 1
ATOM 1297 C CA . ALA A 1 165 ? -7.774 6.504 -0.301 1.00 86.00 165 ALA A CA 1
ATOM 1298 C C . ALA A 1 165 ? -8.627 7.787 -0.202 1.00 86.00 165 ALA A C 1
ATOM 1300 O O . ALA A 1 165 ? -8.684 8.564 -1.161 1.00 86.00 165 ALA A O 1
ATOM 1301 N N . GLN A 1 166 ? -9.247 8.054 0.953 1.00 73.94 166 GLN A N 1
ATOM 1302 C CA . GLN A 1 166 ? -10.205 9.154 1.166 1.00 73.94 166 GLN A CA 1
ATOM 1303 C C . GLN A 1 166 ? -9.637 10.579 0.957 1.00 73.94 166 GLN A C 1
ATOM 1305 O O . GLN A 1 166 ? -10.409 11.526 0.845 1.00 73.94 166 GLN A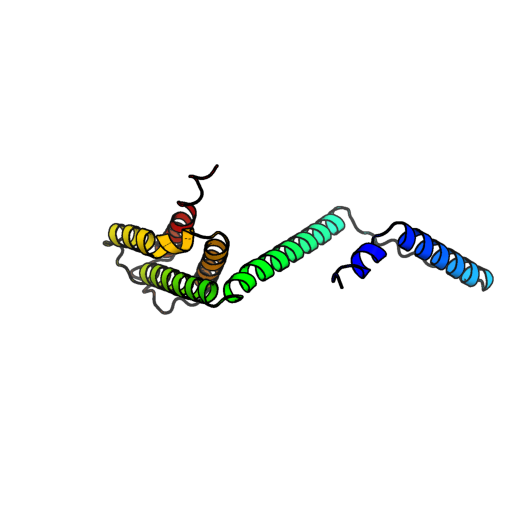 O 1
ATOM 1310 N N . GLY A 1 167 ? -8.315 10.763 0.849 1.00 55.75 167 GLY A N 1
ATOM 1311 C CA . GLY A 1 167 ? -7.687 12.063 0.549 1.00 55.75 167 GLY A CA 1
ATOM 1312 C C . GLY A 1 167 ? -7.503 12.386 -0.944 1.00 55.75 167 GLY A C 1
ATOM 1313 O O . GLY A 1 167 ? -7.227 13.532 -1.290 1.00 55.75 167 GLY A O 1
ATOM 1314 N N . ASN A 1 168 ? -7.657 11.404 -1.842 1.00 46.66 168 ASN A N 1
ATOM 1315 C CA . ASN A 1 168 ? -7.295 11.544 -3.262 1.00 46.66 168 ASN A CA 1
ATOM 1316 C C . ASN A 1 168 ? -8.459 11.928 -4.195 1.00 46.66 168 ASN A C 1
ATOM 1318 O O . ASN A 1 168 ? -8.219 12.227 -5.364 1.00 46.66 168 ASN A O 1
ATOM 1322 N N . MET A 1 169 ? -9.709 11.940 -3.715 1.00 40.03 169 MET A N 1
ATOM 1323 C CA . MET A 1 169 ? -10.875 12.289 -4.548 1.00 40.03 169 MET A CA 1
ATOM 1324 C C . MET A 1 169 ? -11.166 13.796 -4.638 1.00 40.03 169 MET A C 1
ATOM 1326 O O . MET A 1 169 ? -11.937 14.204 -5.495 1.00 40.03 169 MET A O 1
ATOM 1330 N N . ALA A 1 170 ? -10.531 14.638 -3.817 1.00 36.62 170 ALA A N 1
ATOM 1331 C CA . ALA A 1 170 ? -10.761 16.090 -3.825 1.00 36.62 170 ALA A CA 1
ATOM 1332 C C . ALA A 1 170 ? -9.849 16.874 -4.800 1.00 36.62 170 ALA A C 1
ATOM 1334 O O . ALA A 1 170 ? -9.844 18.102 -4.784 1.00 36.62 170 ALA A O 1
ATOM 1335 N N . ARG A 1 171 ? -9.040 16.189 -5.626 1.00 39.19 171 ARG A N 1
ATOM 1336 C CA . ARG A 1 171 ? -8.118 16.811 -6.602 1.00 39.19 171 ARG A CA 1
ATOM 1337 C C . ARG A 1 171 ? -8.216 16.178 -7.997 1.00 39.19 171 ARG A C 1
ATOM 1339 O O . ARG A 1 171 ? -7.194 15.810 -8.581 1.00 39.19 171 ARG A O 1
ATOM 1346 N N . ARG A 1 172 ? -9.429 16.015 -8.520 1.00 35.59 172 ARG A N 1
ATOM 1347 C CA . ARG A 1 172 ? -9.674 15.718 -9.938 1.00 35.59 172 ARG A CA 1
ATOM 1348 C C . ARG A 1 172 ? -10.723 16.654 -10.500 1.00 35.59 172 ARG A C 1
ATOM 1350 O O . ARG A 1 172 ? -11.674 16.947 -9.749 1.00 35.59 172 ARG A O 1
#